Protein AF-A0AAW6BZ74-F1 (afdb_monomer_lite)

Foldseek 3Di:
DFPDQDPVNVVVLVVVQVVVPDPDDDSVVVVVVVCVVPTDPPPQQWDKDFVVNHDDDQDADPVRHTAWWFFDAPPDPHTATWTDDPHFTGNPHDTGHTGITGHDHDPDPDDP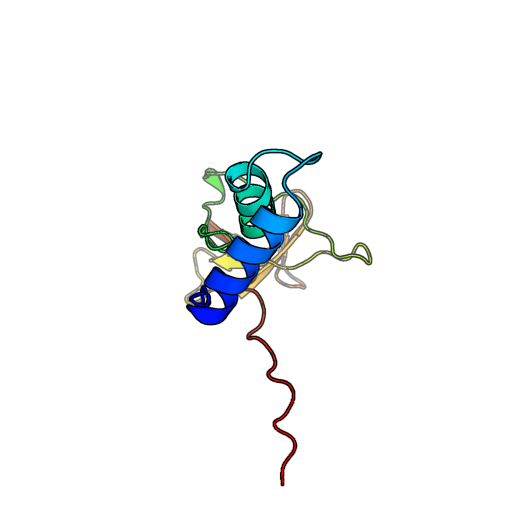PPPDD

InterPro domains:
  IPR007539 Domain of unknown function DUF551 [PF04448] (78-109)

pLDDT: mean 76.71, std 16.31, range [35.94, 96.75]

Radius of gyration: 20.96 Å; chains: 1; bounding box: 42×45×52 Å

Structure (mmCIF, N/CA/C/O backbone):
data_AF-A0AAW6BZ74-F1
#
_entry.id   AF-A0AAW6BZ74-F1
#
loop_
_atom_site.group_PDB
_atom_site.id
_atom_site.type_symbol
_atom_site.label_atom_id
_atom_site.label_alt_id
_atom_site.label_comp_id
_atom_site.label_asym_id
_atom_site.label_entity_id
_atom_site.label_seq_id
_atom_site.pdbx_PDB_ins_code
_atom_site.Cartn_x
_atom_site.Cartn_y
_atom_site.Cartn_z
_atom_site.occupancy
_atom_site.B_iso_or_equiv
_atom_site.auth_seq_id
_atom_site.auth_comp_id
_atom_site.auth_asym_id
_atom_site.auth_atom_id
_atom_site.pdbx_PDB_model_num
ATOM 1 N N . MET A 1 1 ? -10.754 -7.209 9.703 1.00 35.94 1 MET A N 1
ATOM 2 C CA . MET A 1 1 ? -12.079 -7.596 10.233 1.00 35.94 1 MET A CA 1
ATOM 3 C C . MET A 1 1 ? -12.549 -6.454 11.105 1.00 35.94 1 MET A C 1
ATOM 5 O O . MET A 1 1 ? -11.916 -6.223 12.126 1.00 35.94 1 MET A O 1
ATOM 9 N N . GLY A 1 2 ? -13.589 -5.727 10.687 1.00 44.53 2 GLY A N 1
ATOM 10 C CA . GLY A 1 2 ? -14.329 -4.869 11.608 1.00 44.53 2 GLY A CA 1
ATOM 11 C C . GLY A 1 2 ? -14.905 -5.774 12.687 1.00 44.53 2 GLY A C 1
ATOM 12 O O . GLY A 1 2 ? -15.791 -6.580 12.405 1.00 44.53 2 GLY A O 1
ATOM 13 N N . GLY A 1 3 ? -14.292 -5.758 13.869 1.00 49.25 3 GLY A N 1
ATOM 14 C CA . GLY A 1 3 ? -14.787 -6.516 15.006 1.00 49.25 3 GLY A CA 1
ATOM 15 C C . GLY A 1 3 ? -16.137 -5.931 15.379 1.00 49.25 3 GLY A C 1
ATOM 16 O O . GLY A 1 3 ? -16.214 -4.757 15.727 1.00 49.25 3 GLY A O 1
ATOM 17 N N . ALA A 1 4 ? -17.202 -6.719 15.248 1.00 55.94 4 ALA A N 1
ATOM 18 C CA . ALA A 1 4 ? -18.491 -6.321 15.781 1.00 55.94 4 ALA A CA 1
ATOM 19 C C . ALA A 1 4 ? -18.310 -6.086 17.285 1.00 55.94 4 ALA A C 1
ATOM 21 O O . ALA A 1 4 ? -17.920 -7.008 18.003 1.00 55.94 4 ALA A O 1
ATOM 22 N N . ILE A 1 5 ? -18.541 -4.852 17.738 1.00 67.44 5 ILE A N 1
ATOM 23 C CA . ILE A 1 5 ? -18.548 -4.523 19.164 1.00 67.44 5 ILE A CA 1
ATOM 24 C C . ILE A 1 5 ? -19.622 -5.402 19.797 1.00 67.44 5 ILE A C 1
ATOM 26 O O . ILE A 1 5 ? -20.779 -5.391 19.365 1.00 67.44 5 ILE A O 1
ATOM 30 N N . ASP A 1 6 ? -19.238 -6.216 20.777 1.00 80.19 6 ASP A N 1
ATOM 31 C CA . ASP A 1 6 ? -20.211 -7.062 21.442 1.00 80.19 6 ASP A CA 1
ATOM 32 C C . ASP A 1 6 ? -21.213 -6.191 22.216 1.00 80.19 6 ASP A C 1
ATOM 34 O O . ASP A 1 6 ? -20.920 -5.083 22.678 1.00 80.19 6 ASP A O 1
ATOM 38 N N . LYS A 1 7 ? -22.437 -6.699 22.347 1.00 72.88 7 LYS A N 1
ATOM 39 C CA . LYS A 1 7 ? -23.555 -5.966 22.949 1.00 72.88 7 LYS A CA 1
ATOM 40 C C . LYS A 1 7 ? -23.250 -5.490 24.375 1.00 72.88 7 LYS A C 1
ATOM 42 O O . LYS A 1 7 ? -23.764 -4.450 24.781 1.00 72.88 7 LYS A O 1
ATOM 47 N N . GLN A 1 8 ? -22.452 -6.238 25.132 1.00 72.12 8 GLN A N 1
ATOM 48 C CA . GLN A 1 8 ? -22.125 -5.923 26.516 1.00 72.12 8 GLN A CA 1
ATOM 49 C C . GLN A 1 8 ? -21.131 -4.762 26.594 1.00 72.12 8 GLN A C 1
ATOM 51 O O . GLN A 1 8 ? -21.346 -3.841 27.381 1.00 72.12 8 GLN A O 1
ATOM 56 N N . THR A 1 9 ? -20.127 -4.748 25.717 1.00 78.12 9 THR A N 1
ATOM 57 C CA . THR A 1 9 ? -19.210 -3.610 25.558 1.00 78.12 9 THR A CA 1
ATOM 58 C C . THR A 1 9 ? -19.958 -2.357 25.109 1.00 78.12 9 THR A C 1
ATOM 60 O O . THR A 1 9 ? -19.786 -1.292 25.697 1.00 78.12 9 THR A O 1
ATOM 63 N N . MET A 1 10 ? -20.880 -2.481 24.149 1.00 76.50 10 MET A N 1
ATOM 64 C CA . MET A 1 10 ? -21.688 -1.346 23.688 1.00 76.50 10 MET A CA 1
ATOM 65 C C . MET A 1 10 ? -22.559 -0.751 24.809 1.00 76.50 10 MET A C 1
ATOM 67 O O . MET A 1 10 ? -22.677 0.467 24.920 1.00 76.50 10 MET A O 1
ATOM 71 N N . LEU A 1 11 ? -23.133 -1.591 25.677 1.00 78.50 11 LEU A N 1
ATOM 72 C CA . LEU A 1 11 ? -23.895 -1.133 26.844 1.00 78.50 11 LEU A CA 1
ATOM 73 C C . LEU A 1 11 ? -23.009 -0.459 27.902 1.00 78.50 11 LEU A C 1
ATOM 75 O O . LEU A 1 11 ? -23.442 0.527 28.493 1.00 78.50 11 LEU A O 1
ATOM 79 N N . GLY A 1 12 ? -21.787 -0.953 28.119 1.00 79.00 12 GLY A N 1
ATOM 80 C CA . GLY A 1 12 ? -20.813 -0.329 29.020 1.00 79.00 12 GLY A CA 1
ATOM 81 C C . GLY A 1 12 ? -20.455 1.093 28.588 1.00 79.00 12 GLY A C 1
ATOM 82 O O . GLY A 1 12 ? -20.609 2.023 29.372 1.00 79.00 12 GLY A O 1
ATOM 83 N N . LEU A 1 13 ? -20.111 1.276 27.308 1.00 75.50 13 LEU A N 1
ATOM 84 C CA . LEU A 1 13 ? -19.769 2.585 26.734 1.00 75.50 13 LEU A CA 1
ATOM 85 C C . LEU A 1 13 ? -20.927 3.595 26.855 1.00 75.50 13 LEU A C 1
ATOM 87 O O . LEU A 1 13 ? -20.706 4.757 27.186 1.00 75.50 13 LEU A O 1
ATOM 91 N N . ILE A 1 14 ? -22.176 3.153 26.648 1.00 75.00 14 ILE A N 1
ATOM 92 C CA . ILE A 1 14 ? -23.372 3.998 26.830 1.00 75.00 14 ILE A CA 1
ATOM 93 C C . ILE A 1 14 ? -23.522 4.439 28.292 1.00 75.00 14 ILE A C 1
ATOM 95 O O . ILE A 1 14 ? -23.860 5.593 28.558 1.00 75.00 14 ILE A O 1
ATOM 99 N N . ILE A 1 15 ? -23.305 3.528 29.244 1.00 76.56 15 ILE A N 1
ATOM 100 C CA . ILE A 1 15 ? -23.441 3.814 30.678 1.00 76.56 15 ILE A CA 1
ATOM 101 C C . ILE A 1 15 ? -22.338 4.763 31.149 1.00 76.56 15 ILE A C 1
ATOM 103 O O . ILE A 1 15 ? -22.636 5.711 31.874 1.00 76.56 15 ILE A O 1
ATOM 107 N N . ASP A 1 16 ? -21.094 4.534 30.731 1.00 70.31 16 ASP A N 1
ATOM 108 C CA . ASP A 1 16 ? -19.953 5.365 31.116 1.00 70.31 16 ASP A CA 1
ATOM 109 C C . ASP A 1 16 ? -20.091 6.780 30.561 1.00 70.31 16 ASP A C 1
ATOM 111 O O . ASP A 1 16 ? -19.983 7.745 31.316 1.00 70.31 16 ASP A O 1
ATOM 115 N N . ALA A 1 17 ? -20.475 6.916 29.292 1.00 66.81 17 ALA A N 1
ATOM 116 C CA . ALA A 1 17 ? -20.684 8.227 28.700 1.00 66.81 17 ALA A CA 1
ATOM 117 C C . ALA A 1 17 ? -21.879 8.981 29.306 1.00 66.81 17 ALA A C 1
ATOM 119 O O . ALA A 1 17 ? -21.852 10.203 29.427 1.00 66.81 17 ALA A O 1
ATOM 120 N N . LYS A 1 18 ? -22.920 8.261 29.748 1.00 65.88 18 LYS A N 1
ATOM 121 C CA . LYS A 1 18 ? -24.025 8.849 30.522 1.00 65.88 18 LYS A CA 1
ATOM 122 C C . LYS A 1 18 ? -23.623 9.240 31.945 1.00 65.88 18 LYS A C 1
ATOM 124 O O . LYS A 1 18 ? -24.277 10.096 32.532 1.00 65.88 18 LYS A O 1
ATOM 129 N N . ARG A 1 19 ? -22.581 8.626 32.515 1.00 67.81 19 ARG A N 1
ATOM 130 C CA . ARG A 1 19 ? -22.043 8.965 33.844 1.00 67.81 19 ARG A CA 1
ATOM 131 C C . ARG A 1 19 ? -21.115 10.176 33.820 1.00 67.81 19 ARG A C 1
ATOM 133 O O . ARG A 1 19 ? -21.054 10.881 34.821 1.00 67.81 19 ARG A O 1
ATOM 140 N N . THR A 1 20 ? -20.432 10.428 32.708 1.00 61.94 20 THR A N 1
ATOM 141 C CA . THR A 1 20 ? -19.575 11.611 32.496 1.00 61.94 20 THR A CA 1
ATOM 142 C C . THR A 1 20 ? -20.343 12.854 32.021 1.00 61.94 20 THR A C 1
ATOM 144 O O . THR A 1 20 ? -19.746 13.901 31.780 1.00 61.94 20 THR A O 1
ATOM 147 N N . ASP A 1 21 ? -21.670 12.760 31.910 1.00 59.84 21 ASP A N 1
ATOM 148 C CA . ASP A 1 21 ? -22.558 13.755 31.294 1.00 59.84 21 ASP A CA 1
ATOM 149 C C . ASP A 1 21 ? -22.862 14.943 32.244 1.00 59.84 21 ASP A C 1
ATOM 151 O O . ASP A 1 21 ? -23.992 15.141 32.700 1.00 59.84 21 ASP A O 1
ATOM 155 N N . SER A 1 22 ? -21.839 15.752 32.558 1.00 55.91 22 SER A N 1
ATOM 156 C CA . SER A 1 22 ? -22.061 17.140 33.004 1.00 55.91 22 SER A CA 1
ATOM 157 C C . SER A 1 22 ? -21.080 18.189 32.471 1.00 55.91 22 SER A C 1
ATOM 159 O O . SER A 1 22 ? -21.419 19.366 32.542 1.00 55.91 22 SER A O 1
ATOM 161 N N . GLU A 1 23 ? -19.914 17.833 31.910 1.00 56.16 23 GLU A N 1
ATOM 162 C CA . GLU A 1 23 ? -18.946 18.854 31.446 1.00 56.16 23 GLU A CA 1
ATOM 163 C C . GLU A 1 23 ? -18.283 18.590 30.080 1.00 56.16 23 GLU A C 1
ATOM 165 O O . GLU A 1 23 ? -17.530 19.438 29.606 1.00 56.16 23 GLU A O 1
ATOM 170 N N . THR A 1 24 ? -18.551 17.468 29.401 1.00 54.75 24 THR A N 1
ATOM 171 C CA . THR A 1 24 ? -17.792 17.082 28.191 1.00 54.75 24 THR A CA 1
ATOM 172 C C . THR A 1 24 ? -18.700 16.586 27.066 1.00 54.75 24 THR A C 1
ATOM 174 O O . THR A 1 24 ? -18.737 15.400 26.768 1.00 54.75 24 THR A O 1
ATOM 177 N N . GLY A 1 25 ? -19.436 17.508 26.438 1.00 64.50 25 GLY A N 1
ATOM 178 C CA . GLY A 1 25 ? -20.162 17.250 25.186 1.00 64.50 25 GLY A CA 1
ATOM 179 C C . GLY A 1 25 ? -21.267 16.189 25.267 1.00 64.50 25 GLY A C 1
ATOM 180 O O . GLY A 1 25 ? -21.498 15.547 26.287 1.00 64.50 25 GLY A O 1
ATOM 181 N N . SER A 1 26 ? -22.015 16.026 24.178 1.00 72.44 26 SER A N 1
ATOM 182 C CA . SER A 1 26 ? -23.063 15.003 24.111 1.00 72.44 26 SER A CA 1
ATOM 183 C C . SER A 1 26 ? -22.455 13.608 23.915 1.00 72.44 26 SER A C 1
ATOM 185 O O . SER A 1 26 ? -21.453 13.459 23.223 1.00 72.44 26 SER A O 1
ATOM 187 N N . PHE A 1 27 ? -23.103 12.552 24.427 1.00 70.88 27 PHE A N 1
ATOM 188 C CA . PHE A 1 27 ? -22.723 11.147 24.164 1.00 70.88 27 PHE A CA 1
ATOM 189 C C . PHE A 1 27 ? -22.396 10.857 22.687 1.00 70.88 27 PHE A C 1
ATOM 191 O O . PHE A 1 27 ? -21.523 10.046 22.394 1.00 70.88 27 PHE A O 1
ATOM 198 N N . ALA A 1 28 ? -23.098 11.512 21.759 1.00 70.25 28 ALA A N 1
ATOM 199 C CA . ALA A 1 28 ? -22.876 11.345 20.330 1.00 70.25 28 ALA A CA 1
ATOM 200 C C . ALA A 1 28 ? -21.504 11.869 19.875 1.00 70.25 28 ALA A C 1
ATOM 202 O O . ALA A 1 28 ? -20.898 11.252 19.007 1.00 70.25 28 ALA A O 1
ATOM 203 N N . GLU A 1 29 ? -21.010 12.961 20.464 1.00 73.25 29 GLU A N 1
ATOM 204 C CA . GLU A 1 29 ? -19.682 13.518 20.170 1.00 73.25 29 GLU A CA 1
ATOM 205 C C . GLU A 1 29 ? -18.589 12.602 20.716 1.00 73.25 29 GLU A C 1
ATOM 207 O O . GLU A 1 29 ? -17.723 12.176 19.958 1.00 73.25 29 GLU A O 1
ATOM 212 N N . TRP A 1 30 ? -18.702 12.191 21.982 1.00 79.25 30 TRP A N 1
ATOM 213 C CA . TRP A 1 30 ? -17.759 11.243 22.579 1.00 79.25 30 TRP A CA 1
ATOM 214 C C . TRP A 1 30 ? -17.717 9.913 21.815 1.00 79.25 30 TRP A C 1
ATOM 216 O O . TRP A 1 30 ? -16.645 9.387 21.527 1.00 79.25 30 TRP A O 1
ATOM 226 N N . LEU A 1 31 ? -18.880 9.368 21.442 1.00 76.75 31 LEU A N 1
ATOM 227 C CA . LEU A 1 31 ? -18.942 8.121 20.683 1.00 76.75 31 LEU A CA 1
ATOM 228 C C . LEU A 1 31 ? -18.375 8.298 19.269 1.00 76.75 31 LEU A C 1
ATOM 230 O O . LEU A 1 31 ? -17.744 7.378 18.758 1.00 76.75 31 LEU A O 1
ATOM 234 N N . ALA A 1 32 ? -18.587 9.451 18.631 1.00 74.31 32 ALA A N 1
ATOM 235 C CA . ALA A 1 32 ? -18.008 9.739 17.324 1.00 74.31 32 ALA A CA 1
ATOM 236 C C . ALA A 1 32 ? -16.475 9.801 17.390 1.00 74.31 32 ALA A C 1
ATOM 238 O O . ALA A 1 32 ? -15.823 9.186 16.549 1.00 74.31 32 ALA A O 1
ATOM 239 N N . GLU A 1 33 ? -15.909 10.468 18.399 1.00 75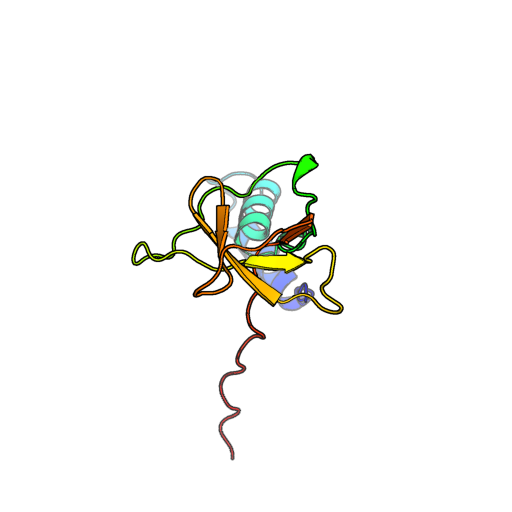.00 33 GLU A N 1
ATOM 240 C CA . GLU A 1 33 ? -14.461 10.503 18.644 1.00 75.00 33 GLU A CA 1
ATOM 241 C C . GLU A 1 33 ? -13.911 9.104 18.936 1.00 75.00 33 GLU A C 1
ATOM 243 O O . GLU A 1 33 ? -12.987 8.650 18.265 1.00 75.00 33 GLU A O 1
ATOM 248 N N . TYR A 1 34 ? -14.548 8.369 19.852 1.00 75.81 34 TYR A N 1
ATOM 249 C CA . TYR A 1 34 ? -14.157 7.007 20.210 1.00 75.81 34 TYR A CA 1
ATOM 250 C C . TYR A 1 34 ? -14.173 6.066 18.999 1.00 75.81 34 TYR A C 1
ATOM 252 O O . TYR A 1 34 ? -13.245 5.289 18.785 1.00 75.81 34 TYR A O 1
ATOM 260 N N . LEU A 1 35 ? -15.220 6.120 18.172 1.00 75.69 35 LEU A N 1
ATOM 261 C CA . LEU A 1 35 ? -15.302 5.295 16.969 1.00 75.69 35 LEU A CA 1
ATOM 262 C C . LEU A 1 35 ? -14.299 5.741 15.900 1.00 75.69 35 LEU A C 1
ATOM 264 O O . LEU A 1 35 ? -13.777 4.880 15.200 1.00 75.69 35 LEU A O 1
ATOM 268 N N . ALA A 1 36 ? -14.008 7.036 15.773 1.00 71.94 36 ALA A N 1
ATOM 269 C CA . ALA A 1 36 ? -12.976 7.523 14.860 1.00 71.94 36 ALA A CA 1
ATOM 270 C C . ALA A 1 36 ? -11.568 7.067 15.280 1.00 71.94 36 ALA A C 1
ATOM 272 O O . ALA A 1 36 ? -10.756 6.740 14.418 1.00 71.94 36 ALA A O 1
ATOM 273 N N . GLU A 1 37 ? -11.293 7.008 16.585 1.00 69.94 37 GLU A N 1
ATOM 274 C CA . GLU A 1 37 ? -10.006 6.572 17.132 1.00 69.94 37 GLU A CA 1
ATOM 275 C C . GLU A 1 37 ? -9.850 5.040 17.140 1.00 69.94 37 GLU A C 1
ATOM 277 O O . GLU A 1 37 ? -8.755 4.522 16.913 1.00 69.94 37 GLU A O 1
ATOM 282 N N . HIS A 1 38 ? -10.935 4.293 17.374 1.00 68.12 38 HIS A N 1
ATOM 283 C CA . HIS A 1 38 ? -10.865 2.850 17.631 1.00 68.12 38 HIS A CA 1
ATOM 284 C C . HIS A 1 38 ? -11.478 1.947 16.557 1.00 68.12 38 HIS A C 1
ATOM 286 O O . HIS A 1 38 ? -11.234 0.736 16.588 1.00 68.12 38 HIS A O 1
ATOM 292 N N . MET A 1 39 ? -12.259 2.466 15.604 1.00 62.66 39 MET A N 1
ATOM 293 C CA . MET A 1 39 ? -12.672 1.647 14.464 1.00 62.66 39 MET A CA 1
ATOM 294 C C . MET A 1 39 ? -11.596 1.654 13.378 1.00 62.66 39 MET A C 1
ATOM 296 O O . MET A 1 39 ? -11.093 2.715 13.012 1.00 62.66 39 MET A O 1
ATOM 300 N N . PRO A 1 40 ? -11.287 0.490 12.777 1.00 53.16 40 PRO A N 1
ATOM 301 C CA . PRO A 1 40 ? -10.571 0.472 11.512 1.00 53.16 40 PRO A CA 1
ATOM 302 C C . PRO A 1 40 ? -11.348 1.331 10.514 1.00 53.16 40 PRO A C 1
ATOM 304 O O . PRO A 1 40 ? -12.565 1.163 10.385 1.00 53.16 40 PRO A O 1
ATOM 307 N N . THR A 1 41 ? -10.661 2.231 9.811 1.00 52.88 41 THR A N 1
ATOM 308 C CA . THR A 1 41 ? -11.270 3.013 8.733 1.00 52.88 41 THR A CA 1
ATOM 309 C C . THR A 1 41 ? -12.030 2.071 7.797 1.00 52.88 41 THR A C 1
ATOM 311 O O . THR A 1 41 ? -11.496 1.059 7.341 1.00 52.88 41 THR A O 1
ATOM 314 N N . LEU A 1 42 ? -13.309 2.374 7.541 1.00 47.94 42 LEU A N 1
ATOM 315 C CA . LEU A 1 42 ? -14.152 1.593 6.624 1.00 47.94 42 LEU A CA 1
ATOM 316 C C . LEU A 1 42 ? -13.603 1.603 5.190 1.00 47.94 42 LEU A C 1
ATOM 318 O O . LEU A 1 42 ? -13.926 0.715 4.404 1.00 47.94 42 LEU A O 1
ATOM 322 N N . THR A 1 43 ? -12.747 2.571 4.866 1.00 45.97 43 THR A N 1
ATOM 323 C CA . THR A 1 43 ? -11.876 2.528 3.697 1.00 45.97 43 THR A CA 1
ATOM 324 C C . THR A 1 43 ? -10.712 1.589 4.007 1.00 45.97 43 THR A C 1
ATOM 326 O O . THR A 1 43 ? -9.949 1.870 4.942 1.00 45.97 43 THR A O 1
ATOM 329 N N . PRO A 1 44 ? -10.534 0.482 3.260 1.00 55.16 44 PRO A N 1
ATOM 330 C CA . PRO A 1 44 ? -9.297 -0.270 3.353 1.00 55.16 44 PRO A CA 1
ATOM 331 C C . PRO A 1 44 ? -8.155 0.716 3.073 1.00 55.16 44 PRO A C 1
ATOM 333 O O . PRO A 1 44 ? -8.213 1.396 2.049 1.00 55.16 44 PRO A O 1
ATOM 336 N N . PRO A 1 45 ? -7.106 0.801 3.905 1.00 60.75 45 PRO A N 1
ATOM 337 C CA . PRO A 1 45 ? -5.946 1.664 3.640 1.00 60.75 45 PRO A CA 1
ATOM 338 C C . PRO A 1 45 ? -5.112 1.193 2.426 1.00 60.75 45 PRO A C 1
ATOM 340 O O . PRO A 1 45 ? -3.942 1.515 2.274 1.00 60.75 45 PRO A O 1
ATOM 343 N N . ASN A 1 46 ? -5.711 0.375 1.568 1.00 73.81 46 ASN A N 1
ATOM 344 C CA . ASN A 1 46 ? -5.102 -0.591 0.679 1.00 73.81 46 ASN A CA 1
ATOM 345 C C . ASN A 1 46 ? -5.874 -0.655 -0.647 1.00 73.81 46 ASN A C 1
ATOM 347 O O . ASN A 1 46 ? -6.092 -1.734 -1.196 1.00 73.81 46 ASN A O 1
ATOM 351 N N . GLU A 1 47 ? -6.339 0.493 -1.128 1.00 85.88 47 GLU A N 1
ATOM 352 C CA . GLU A 1 47 ? -6.941 0.601 -2.452 1.00 85.88 47 GLU A CA 1
ATOM 353 C C . GLU A 1 47 ? -5.847 0.735 -3.517 1.00 85.88 47 GLU A C 1
ATOM 355 O O . GLU A 1 47 ? -4.850 1.432 -3.315 1.00 85.88 47 GLU A O 1
ATOM 360 N N . TRP A 1 48 ? -6.027 0.032 -4.636 1.00 91.56 48 TRP A N 1
ATOM 361 C CA . TRP A 1 48 ? -5.155 0.166 -5.796 1.00 91.56 48 TRP A CA 1
ATOM 362 C C . TRP A 1 48 ? -5.364 1.530 -6.438 1.00 91.56 48 TRP A C 1
ATOM 364 O O . TRP A 1 48 ? -6.487 1.869 -6.793 1.00 91.56 48 TRP A O 1
ATOM 374 N N . ARG A 1 49 ? -4.275 2.272 -6.628 1.00 93.06 49 ARG A N 1
ATOM 375 C CA . ARG A 1 49 ? -4.261 3.548 -7.338 1.00 93.06 49 ARG A CA 1
ATOM 376 C C . ARG A 1 49 ? -3.431 3.432 -8.609 1.00 93.06 49 ARG A C 1
ATOM 378 O O . ARG A 1 49 ? -2.326 2.885 -8.567 1.00 93.06 49 ARG A O 1
ATOM 385 N N . GLY A 1 50 ? -3.951 3.952 -9.716 1.00 94.62 50 GLY A N 1
ATOM 386 C CA . GLY A 1 50 ? -3.184 4.109 -10.952 1.00 94.62 50 GLY A CA 1
ATOM 387 C C . GLY A 1 50 ? -2.119 5.198 -10.806 1.00 94.62 50 GLY A C 1
ATOM 388 O O . GLY A 1 50 ? -2.331 6.201 -10.122 1.00 94.62 50 GLY A O 1
ATOM 389 N N . VAL A 1 51 ? -0.953 5.039 -11.433 1.00 94.00 51 VAL A N 1
ATOM 390 C CA . VAL A 1 51 ? 0.094 6.083 -11.397 1.00 94.00 51 VAL A CA 1
ATOM 391 C C . VAL A 1 51 ? -0.366 7.402 -12.027 1.00 94.00 51 VAL A C 1
ATOM 393 O O . VAL A 1 51 ? 0.090 8.472 -11.629 1.00 94.00 51 VAL A O 1
ATOM 396 N N . GLU A 1 52 ? -1.303 7.332 -12.969 1.00 93.12 52 GLU A N 1
ATOM 397 C CA . GLU A 1 52 ? -1.968 8.456 -13.626 1.00 93.12 52 GLU A CA 1
ATOM 398 C C . GLU A 1 52 ? -2.931 9.222 -12.710 1.00 93.12 52 GLU A C 1
ATOM 400 O O . GLU A 1 52 ? -3.139 10.418 -12.906 1.00 93.12 52 GLU A O 1
ATOM 405 N N . GLU A 1 53 ? -3.488 8.559 -11.694 1.00 91.56 53 GLU A N 1
ATOM 406 C CA . GLU A 1 53 ? -4.338 9.186 -10.675 1.00 91.56 53 GLU A CA 1
ATOM 407 C C . GLU A 1 53 ? -3.496 9.919 -9.619 1.00 91.56 53 GLU A C 1
ATOM 409 O O . GLU A 1 53 ? -3.993 10.794 -8.907 1.00 91.56 53 GLU A O 1
ATOM 414 N N . GLY A 1 54 ? -2.211 9.570 -9.518 1.00 89.94 54 GLY A N 1
ATOM 415 C CA . GLY A 1 54 ? -1.229 10.243 -8.682 1.00 89.94 54 GLY A CA 1
ATOM 416 C C . GLY A 1 54 ? -0.150 9.306 -8.148 1.00 89.94 54 GLY A C 1
ATOM 417 O O . GLY A 1 54 ? -0.323 8.090 -8.051 1.00 89.94 54 GLY A O 1
ATOM 418 N N . LEU A 1 55 ? 0.972 9.900 -7.746 1.00 90.38 55 LEU A N 1
ATOM 419 C CA . LEU A 1 55 ? 2.075 9.202 -7.087 1.00 90.38 55 LEU A CA 1
ATOM 420 C C . LEU A 1 55 ? 1.877 9.203 -5.563 1.00 90.38 55 LEU A C 1
ATOM 422 O O . LEU A 1 55 ? 1.192 10.088 -5.039 1.00 90.38 55 LEU A O 1
ATOM 426 N N . PRO A 1 56 ? 2.431 8.214 -4.842 1.00 86.75 56 PRO A N 1
ATOM 427 C CA . PRO A 1 56 ? 2.373 8.225 -3.391 1.00 86.75 56 PRO A CA 1
ATOM 428 C C . PRO A 1 56 ? 3.202 9.386 -2.839 1.00 86.75 56 PRO A C 1
ATOM 430 O O . PRO A 1 56 ? 4.230 9.768 -3.401 1.00 86.75 56 PRO A O 1
ATOM 433 N N . GLU A 1 57 ? 2.785 9.910 -1.693 1.00 79.19 57 GLU A N 1
ATOM 434 C CA . GLU A 1 57 ? 3.690 10.693 -0.857 1.00 79.19 57 GLU A CA 1
ATOM 435 C C . GLU A 1 57 ? 4.787 9.760 -0.322 1.00 79.19 57 GLU A C 1
ATOM 437 O O . GLU A 1 57 ? 4.562 8.559 -0.151 1.00 79.19 57 GLU A O 1
ATOM 442 N N . ILE A 1 58 ? 6.000 10.274 -0.109 1.00 67.00 58 ILE A N 1
ATOM 443 C CA . ILE A 1 58 ? 7.100 9.447 0.403 1.00 67.00 58 ILE A CA 1
ATOM 444 C C . ILE A 1 58 ? 6.712 8.954 1.801 1.00 67.00 58 ILE A C 1
ATOM 446 O O . ILE A 1 58 ? 6.598 9.745 2.735 1.00 67.00 58 ILE A O 1
ATOM 450 N N . TYR A 1 59 ? 6.519 7.643 1.929 1.00 70.81 59 TYR A N 1
ATOM 451 C CA . TYR A 1 59 ? 6.195 6.986 3.190 1.00 70.81 59 TYR A CA 1
ATOM 452 C C . TYR A 1 59 ? 7.482 6.507 3.857 1.00 70.81 59 TYR A C 1
ATOM 454 O O . TYR A 1 59 ? 8.124 5.564 3.386 1.00 70.81 59 TYR A O 1
ATOM 462 N N . LEU A 1 60 ? 7.852 7.171 4.951 1.00 79.25 60 LEU A N 1
ATOM 463 C CA . LEU A 1 60 ? 8.953 6.764 5.817 1.00 79.25 60 LEU A CA 1
ATOM 464 C C . LEU A 1 60 ? 8.408 6.097 7.085 1.00 79.25 60 LEU A C 1
ATOM 466 O O . LEU A 1 60 ? 7.313 6.434 7.538 1.00 79.25 60 LEU A O 1
ATOM 470 N N . ASP A 1 61 ? 9.159 5.156 7.651 1.00 80.19 61 ASP A N 1
ATOM 471 C CA . ASP A 1 61 ? 8.895 4.635 8.993 1.00 80.19 61 ASP A CA 1
ATOM 472 C C . ASP A 1 61 ? 9.401 5.595 10.087 1.00 80.19 61 ASP A C 1
ATOM 474 O O . ASP A 1 61 ? 9.951 6.663 9.805 1.00 80.19 61 ASP A O 1
ATOM 478 N N . GLU A 1 62 ? 9.202 5.221 11.353 1.00 79.69 62 GLU A N 1
ATOM 479 C CA . GLU A 1 62 ? 9.629 6.008 12.522 1.00 79.69 62 GLU A CA 1
ATOM 480 C C . GLU A 1 62 ? 11.148 6.259 12.563 1.00 79.69 62 GLU A C 1
ATOM 482 O O . GLU A 1 62 ? 11.607 7.210 13.195 1.00 79.69 62 GLU A O 1
ATOM 487 N N . GLU A 1 63 ? 11.929 5.431 11.870 1.00 85.25 63 GLU A N 1
ATOM 488 C CA . GLU A 1 63 ? 13.385 5.522 11.771 1.00 85.25 63 GLU A CA 1
ATOM 489 C C . GLU A 1 63 ? 13.836 6.317 10.530 1.00 85.25 63 GLU A C 1
ATOM 491 O O . GLU A 1 63 ? 15.031 6.550 10.337 1.00 85.25 63 GLU A O 1
ATOM 496 N N . GLY A 1 64 ? 12.896 6.770 9.694 1.00 83.06 64 GLY A N 1
ATOM 497 C CA . GLY A 1 64 ? 13.169 7.506 8.463 1.00 83.06 64 GLY A CA 1
ATOM 498 C C . GLY A 1 64 ? 13.514 6.619 7.261 1.00 83.06 64 GLY A C 1
ATOM 499 O O . GLY A 1 64 ? 13.986 7.137 6.246 1.00 83.06 64 GLY A O 1
ATOM 500 N N . ASN A 1 65 ? 13.297 5.303 7.335 1.00 84.38 65 ASN A N 1
ATOM 501 C CA . ASN A 1 65 ? 13.520 4.397 6.211 1.00 84.38 65 ASN A CA 1
ATOM 502 C C . ASN A 1 65 ? 12.321 4.392 5.264 1.00 84.38 65 ASN A C 1
ATOM 504 O O . ASN A 1 65 ? 11.171 4.463 5.689 1.00 84.38 65 ASN A O 1
ATOM 508 N N . ASN A 1 66 ? 12.581 4.229 3.966 1.00 84.81 66 ASN A N 1
ATOM 509 C CA . ASN A 1 66 ? 11.516 4.111 2.973 1.00 84.81 66 ASN A CA 1
ATOM 510 C C . ASN A 1 66 ? 10.714 2.821 3.180 1.00 84.81 66 ASN A C 1
ATOM 512 O O . ASN A 1 66 ? 11.272 1.719 3.173 1.00 84.81 66 ASN A O 1
ATOM 516 N N . ILE A 1 67 ? 9.395 2.960 3.281 1.00 87.25 67 ILE A N 1
ATOM 517 C CA . ILE A 1 67 ? 8.472 1.833 3.343 1.00 87.25 67 ILE A CA 1
ATOM 518 C C . ILE A 1 67 ? 8.119 1.419 1.907 1.00 87.25 67 ILE A C 1
ATOM 520 O O . ILE A 1 67 ? 7.715 2.259 1.099 1.00 87.25 67 ILE A O 1
ATOM 524 N N . PRO A 1 68 ? 8.262 0.133 1.545 1.00 91.62 68 PRO A N 1
ATOM 525 C CA . PRO A 1 68 ? 7.871 -0.335 0.224 1.00 91.62 68 PRO A CA 1
ATOM 526 C C . PRO A 1 68 ? 6.350 -0.374 0.062 1.00 91.62 68 PRO A C 1
ATOM 528 O O . PRO A 1 68 ? 5.605 -0.588 1.016 1.00 91.62 68 PRO A O 1
ATOM 531 N N . PHE A 1 69 ? 5.905 -0.265 -1.184 1.00 93.06 69 PHE A N 1
ATOM 532 C CA . PHE A 1 69 ? 4.517 -0.447 -1.600 1.00 93.06 69 PHE A CA 1
ATOM 533 C C . PHE A 1 69 ? 4.340 -1.808 -2.263 1.00 93.06 69 PHE A C 1
ATOM 535 O O . PHE A 1 69 ? 5.311 -2.432 -2.705 1.00 93.06 69 PHE A O 1
ATOM 542 N N . LEU A 1 70 ? 3.089 -2.255 -2.365 1.00 94.25 70 LEU A N 1
ATOM 543 C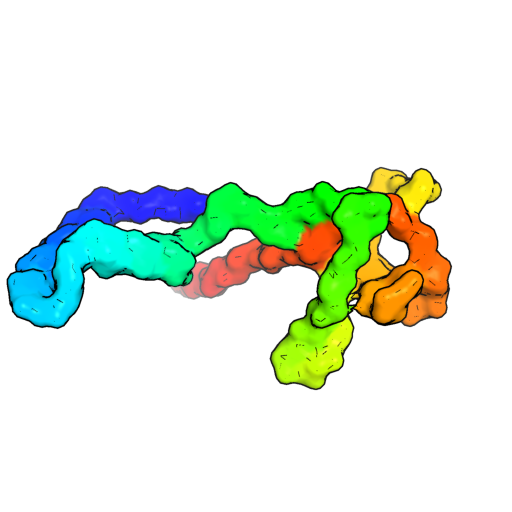 CA . LEU A 1 70 ? 2.733 -3.310 -3.304 1.00 94.25 70 LEU A CA 1
ATOM 544 C C . LEU A 1 70 ? 2.404 -2.667 -4.653 1.00 94.25 70 LEU A C 1
ATOM 546 O O . LEU A 1 70 ? 1.638 -1.706 -4.708 1.00 94.25 70 LEU A O 1
ATOM 550 N N . VAL A 1 71 ? 2.993 -3.183 -5.729 1.00 95.44 71 VAL A N 1
ATOM 551 C CA . VAL A 1 71 ? 2.905 -2.592 -7.067 1.00 95.44 71 VAL A CA 1
ATOM 552 C C . VAL A 1 71 ? 2.616 -3.632 -8.143 1.00 95.44 71 VAL A C 1
ATOM 554 O O . VAL A 1 71 ? 2.973 -4.803 -7.999 1.00 95.44 71 VAL A O 1
ATOM 557 N N . CYS A 1 72 ? 2.016 -3.177 -9.241 1.00 96.25 72 CYS A N 1
ATOM 558 C CA . CYS A 1 72 ? 1.850 -3.925 -10.485 1.00 96.25 72 CYS A CA 1
ATOM 559 C C . CYS A 1 72 ? 2.678 -3.266 -11.590 1.00 96.25 72 CYS A C 1
ATOM 561 O O . CYS A 1 72 ? 2.508 -2.079 -11.868 1.00 96.25 72 CYS A O 1
ATOM 563 N N . GLY A 1 73 ? 3.531 -4.038 -12.256 1.00 95.31 73 GLY A N 1
ATOM 564 C CA . GLY A 1 73 ? 4.214 -3.631 -13.486 1.00 95.31 73 GLY A CA 1
ATOM 565 C C . GLY A 1 73 ? 3.473 -4.129 -14.732 1.00 95.31 73 GLY A C 1
ATOM 566 O O . GLY A 1 73 ? 2.723 -5.106 -14.629 1.00 95.31 73 GLY A O 1
ATOM 567 N N . PRO A 1 74 ? 3.698 -3.512 -15.904 1.00 93.88 74 PRO A N 1
ATOM 568 C CA . PRO A 1 74 ? 2.997 -3.858 -17.146 1.00 93.88 74 PRO A CA 1
ATOM 569 C C . PRO A 1 74 ? 3.194 -5.328 -17.551 1.00 93.88 74 PRO A C 1
ATOM 571 O O . PRO A 1 74 ? 2.249 -5.985 -17.979 1.00 93.88 74 PRO A O 1
ATOM 574 N N . ASP A 1 75 ? 4.393 -5.869 -17.320 1.00 89.69 75 ASP A N 1
ATOM 575 C CA . ASP A 1 75 ? 4.754 -7.251 -17.665 1.00 89.69 75 ASP A CA 1
ATOM 576 C C . ASP A 1 75 ? 4.684 -8.219 -16.471 1.00 89.69 75 ASP A C 1
ATOM 578 O O . ASP A 1 75 ? 5.054 -9.393 -16.568 1.00 89.69 75 ASP A O 1
ATOM 582 N N . SER A 1 76 ? 4.232 -7.745 -15.306 1.00 88.81 76 SER A N 1
ATOM 583 C CA . SER A 1 76 ? 4.187 -8.572 -14.102 1.00 88.81 76 SER A CA 1
ATOM 584 C C . SER A 1 76 ? 2.892 -9.379 -14.034 1.00 88.81 76 SER A C 1
ATOM 586 O O . SER A 1 76 ? 1.792 -8.835 -14.075 1.00 88.81 76 SER A O 1
ATOM 588 N N . LYS A 1 77 ? 3.009 -10.702 -13.875 1.00 93.88 77 LYS A N 1
ATOM 589 C CA . LYS A 1 77 ? 1.841 -11.579 -13.674 1.00 93.88 77 LYS A CA 1
ATOM 590 C C . LYS A 1 77 ? 1.185 -11.378 -12.303 1.00 93.88 77 LYS A C 1
ATOM 592 O O . LYS A 1 77 ? -0.011 -11.615 -12.150 1.00 93.88 77 LYS A O 1
ATOM 597 N N . TYR A 1 78 ? 1.979 -11.007 -11.304 1.00 95.19 78 TYR A N 1
ATOM 598 C CA . TYR A 1 78 ? 1.546 -10.838 -9.923 1.00 95.19 78 TYR A CA 1
ATOM 599 C C . TYR A 1 78 ? 2.151 -9.567 -9.332 1.00 95.19 78 TYR A C 1
ATOM 601 O O . TYR A 1 78 ? 3.262 -9.198 -9.725 1.00 95.19 78 TYR A O 1
ATOM 609 N N . PRO A 1 79 ? 1.474 -8.952 -8.348 1.00 95.44 79 PRO A N 1
ATOM 610 C CA . PRO A 1 79 ? 2.038 -7.835 -7.619 1.00 95.44 79 PRO A CA 1
ATOM 611 C C . PRO A 1 79 ? 3.350 -8.181 -6.916 1.00 95.44 79 PRO A C 1
ATOM 613 O O . PRO A 1 79 ? 3.545 -9.301 -6.436 1.00 95.44 79 PRO A O 1
ATOM 616 N N . PHE A 1 80 ? 4.229 -7.194 -6.802 1.00 95.00 80 PHE A N 1
ATOM 617 C CA . PHE A 1 80 ? 5.515 -7.308 -6.117 1.00 95.00 80 PHE A CA 1
ATOM 618 C C . PHE A 1 80 ? 5.798 -6.051 -5.290 1.00 95.00 80 PHE A C 1
ATOM 620 O O . PHE A 1 80 ? 5.006 -5.113 -5.282 1.00 95.00 80 PHE A O 1
ATOM 627 N N . ARG A 1 81 ? 6.896 -6.045 -4.528 1.00 94.25 81 ARG A N 1
ATOM 628 C CA . ARG A 1 81 ? 7.267 -4.896 -3.690 1.00 94.25 81 ARG A CA 1
ATOM 629 C C . ARG A 1 81 ? 8.211 -3.960 -4.429 1.00 94.25 81 ARG A C 1
ATOM 631 O O . ARG A 1 81 ? 9.175 -4.432 -5.028 1.00 94.25 81 ARG A O 1
ATOM 638 N N . ALA A 1 82 ? 7.976 -2.659 -4.304 1.00 94.69 82 ALA A N 1
ATOM 639 C CA . ALA A 1 82 ? 8.891 -1.632 -4.785 1.00 94.69 82 ALA A CA 1
ATOM 640 C C . ALA A 1 82 ? 8.921 -0.421 -3.842 1.00 94.69 82 ALA A C 1
ATOM 642 O O . ALA A 1 82 ? 7.929 -0.102 -3.188 1.00 94.69 82 ALA A O 1
ATOM 643 N N . LEU A 1 83 ? 10.070 0.244 -3.775 1.00 93.12 83 LEU A N 1
ATOM 644 C CA . LEU A 1 83 ? 10.266 1.514 -3.081 1.00 93.12 83 LEU A CA 1
ATOM 645 C C . LEU A 1 83 ? 9.998 2.659 -4.052 1.00 93.12 83 LEU A C 1
ATOM 647 O O . LEU A 1 83 ? 10.465 2.608 -5.191 1.00 93.12 83 LEU A O 1
ATOM 651 N N . PHE A 1 84 ? 9.298 3.692 -3.593 1.00 91.75 84 PHE A N 1
ATOM 652 C CA . PHE A 1 84 ? 9.142 4.935 -4.338 1.00 91.75 84 PHE A CA 1
ATOM 653 C C . PHE A 1 84 ? 10.110 5.983 -3.797 1.00 91.75 84 PHE A C 1
ATOM 655 O O . PHE A 1 84 ? 10.057 6.329 -2.620 1.00 91.75 84 PHE A O 1
ATOM 662 N N . ILE A 1 85 ? 10.995 6.489 -4.653 1.00 87.12 85 ILE A N 1
ATOM 663 C CA . ILE A 1 85 ? 12.005 7.481 -4.277 1.00 87.12 85 ILE A CA 1
ATOM 664 C C . ILE A 1 85 ? 11.791 8.725 -5.135 1.00 87.12 85 ILE A C 1
ATOM 666 O O . ILE A 1 85 ? 12.378 8.866 -6.208 1.00 87.12 85 ILE A O 1
ATOM 670 N N . GLY A 1 86 ? 10.910 9.611 -4.662 1.00 83.38 86 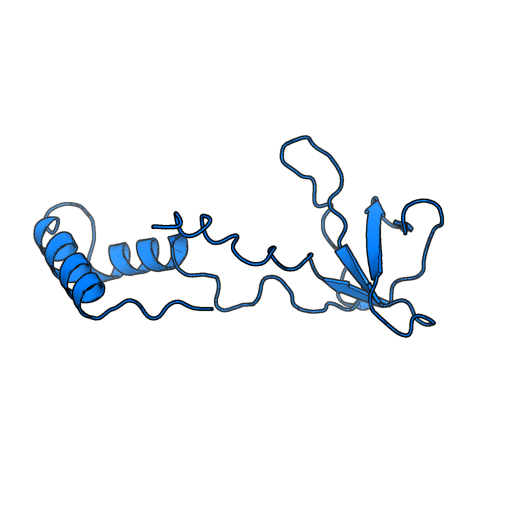GLY A N 1
ATOM 671 C CA . GLY A 1 86 ? 10.620 10.933 -5.229 1.00 83.38 86 GLY A CA 1
ATOM 672 C C . GLY A 1 86 ? 9.882 10.920 -6.568 1.00 83.38 86 GLY A C 1
ATOM 673 O O . GLY A 1 86 ? 8.830 11.534 -6.687 1.00 83.38 86 GLY A O 1
ATOM 674 N N . ASN A 1 87 ? 10.430 10.242 -7.576 1.00 84.69 87 ASN A N 1
ATOM 675 C CA . ASN A 1 87 ? 9.863 10.192 -8.923 1.00 84.69 87 ASN A CA 1
ATOM 676 C C . ASN A 1 87 ? 10.128 8.868 -9.667 1.00 84.69 87 ASN A C 1
ATOM 678 O O . ASN A 1 87 ? 9.815 8.768 -10.853 1.00 84.69 87 ASN A O 1
ATOM 682 N N . SER A 1 88 ? 10.710 7.872 -8.991 1.00 90.44 88 SER A N 1
ATOM 683 C CA . SER A 1 88 ? 11.088 6.583 -9.580 1.00 90.44 88 SER A CA 1
ATOM 684 C C . SER A 1 88 ? 10.810 5.424 -8.624 1.00 90.44 88 SER A C 1
ATOM 686 O O . SER A 1 88 ? 10.897 5.583 -7.404 1.00 90.44 88 SER A O 1
ATOM 688 N N . TRP A 1 89 ? 10.520 4.251 -9.190 1.00 93.94 89 TRP A N 1
ATOM 689 C CA . TRP A 1 89 ? 10.253 3.013 -8.458 1.00 93.94 89 TRP A CA 1
ATOM 690 C C . TRP A 1 89 ? 11.423 2.036 -8.556 1.00 93.94 89 TRP A C 1
ATOM 692 O O . TRP A 1 89 ? 11.990 1.872 -9.633 1.00 93.94 89 TRP A O 1
ATOM 702 N N . PHE A 1 90 ? 11.747 1.352 -7.455 1.00 93.62 90 PHE A N 1
ATOM 703 C CA . PHE A 1 90 ? 12.853 0.390 -7.388 1.00 93.62 90 PHE A CA 1
ATOM 704 C C . PHE A 1 90 ? 12.438 -0.912 -6.703 1.00 93.62 90 PHE A C 1
ATOM 706 O O . PHE A 1 90 ? 11.896 -0.891 -5.600 1.00 93.62 90 PHE A O 1
ATOM 713 N N . ASN A 1 91 ? 12.762 -2.061 -7.298 1.00 90.38 91 ASN A N 1
ATOM 714 C CA . ASN A 1 91 ? 12.509 -3.386 -6.703 1.00 90.38 91 ASN A CA 1
ATOM 715 C C . ASN A 1 91 ? 13.617 -3.849 -5.725 1.00 90.38 91 ASN A C 1
ATOM 717 O O . ASN A 1 91 ? 13.689 -5.024 -5.366 1.00 90.38 91 ASN A O 1
ATOM 721 N N . GLY A 1 92 ? 14.487 -2.922 -5.312 1.00 84.94 92 GLY A N 1
ATOM 722 C CA . GLY A 1 92 ? 15.659 -3.149 -4.466 1.00 84.94 92 GLY A CA 1
ATOM 723 C C . GLY A 1 92 ? 16.977 -2.858 -5.182 1.00 84.94 92 GLY A C 1
ATOM 724 O O . GLY A 1 92 ? 17.876 -2.296 -4.565 1.00 84.94 92 GLY A O 1
ATOM 725 N N . TRP A 1 93 ? 17.068 -3.172 -6.477 1.00 81.31 93 TRP A N 1
ATOM 726 C CA . TRP A 1 93 ? 18.296 -2.985 -7.265 1.00 81.31 93 TRP A CA 1
ATOM 727 C C . TRP A 1 93 ? 18.038 -2.237 -8.569 1.00 81.31 93 TRP A C 1
ATOM 729 O O . TRP A 1 93 ? 18.782 -1.315 -8.896 1.00 81.31 93 TRP A O 1
ATOM 739 N N . ASP A 1 94 ? 16.961 -2.591 -9.270 1.00 90.69 94 ASP A N 1
ATOM 740 C CA . ASP A 1 94 ? 16.666 -2.066 -10.596 1.00 90.69 94 ASP A CA 1
ATOM 741 C C . ASP A 1 94 ? 15.494 -1.078 -10.560 1.00 90.69 94 ASP A C 1
ATOM 743 O O . ASP A 1 94 ? 14.529 -1.285 -9.806 1.00 90.69 94 ASP A O 1
ATOM 747 N N . PRO A 1 95 ? 15.543 -0.012 -11.383 1.00 93.31 95 PRO A N 1
ATOM 748 C CA . PRO A 1 95 ? 14.370 0.799 -11.643 1.00 93.31 95 PRO A CA 1
ATOM 749 C C . PRO A 1 95 ? 13.312 -0.047 -12.357 1.00 93.31 95 PRO A C 1
ATOM 751 O O . PRO A 1 95 ? 13.624 -0.827 -13.258 1.00 93.31 95 PRO A O 1
ATOM 754 N N . VAL A 1 96 ? 12.055 0.116 -11.962 1.00 94.62 96 VAL A N 1
ATOM 755 C CA . VAL A 1 96 ? 10.927 -0.643 -12.514 1.00 94.62 96 VAL A CA 1
ATOM 756 C C . VAL A 1 96 ? 9.802 0.282 -12.943 1.00 94.62 96 VAL A C 1
ATOM 758 O O . VAL A 1 96 ? 9.560 1.321 -12.330 1.00 94.62 96 VAL A O 1
ATOM 761 N N . GLU A 1 97 ? 9.089 -0.117 -13.991 1.00 95.62 97 GLU A N 1
ATOM 762 C CA . GLU A 1 97 ? 7.846 0.537 -14.375 1.00 95.62 97 GLU A CA 1
ATOM 763 C C . GLU A 1 97 ? 6.695 0.017 -13.510 1.00 95.62 97 GLU A C 1
ATOM 765 O O . GLU A 1 97 ? 6.557 -1.187 -13.271 1.00 95.62 97 GLU A O 1
ATOM 770 N N . VAL A 1 98 ? 5.867 0.943 -13.035 1.00 95.88 98 VAL A N 1
ATOM 771 C CA . VAL A 1 98 ? 4.710 0.666 -12.188 1.00 95.88 98 VAL A CA 1
ATOM 772 C C . VAL A 1 98 ? 3.487 1.281 -12.846 1.00 95.88 98 VAL A C 1
ATOM 774 O O . VAL A 1 98 ? 3.508 2.440 -13.239 1.00 95.88 98 VAL A O 1
ATOM 777 N N . THR A 1 99 ? 2.425 0.489 -12.955 1.00 96.75 99 THR A N 1
ATOM 778 C CA . THR A 1 99 ? 1.114 0.918 -13.462 1.00 96.75 99 THR A CA 1
ATOM 779 C C . THR A 1 99 ? 0.160 1.235 -12.319 1.00 96.75 99 THR A C 1
ATOM 781 O O . THR A 1 99 ? -0.578 2.208 -12.384 1.00 96.75 99 THR A O 1
ATOM 784 N N . HIS A 1 100 ? 0.199 0.431 -11.254 1.00 95.88 100 HIS A N 1
ATOM 785 C CA . HIS A 1 100 ? -0.669 0.581 -10.092 1.00 95.88 100 HIS A CA 1
ATOM 786 C C . HIS A 1 100 ? 0.119 0.342 -8.814 1.00 95.88 100 HIS A C 1
ATOM 788 O O . HIS A 1 100 ? 1.015 -0.508 -8.777 1.00 95.88 100 HIS A O 1
ATOM 794 N N . TRP A 1 101 ? -0.251 1.051 -7.758 1.00 94.44 101 TRP A N 1
ATOM 795 C CA . TRP A 1 101 ? 0.364 0.938 -6.446 1.00 94.44 101 TRP A CA 1
ATOM 796 C C . TRP A 1 101 ? -0.688 0.970 -5.341 1.00 94.44 101 TRP A C 1
ATOM 798 O O . TRP A 1 101 ? -1.795 1.470 -5.518 1.00 94.44 101 TRP A O 1
ATOM 808 N N . MET A 1 102 ? -0.330 0.430 -4.184 1.00 93.19 102 MET A N 1
ATOM 809 C CA . MET A 1 102 ? -1.087 0.572 -2.944 1.00 93.19 102 MET A CA 1
ATOM 810 C C . MET A 1 102 ? -0.136 0.452 -1.749 1.00 93.19 102 MET A C 1
ATOM 812 O O . MET A 1 102 ? 0.896 -0.228 -1.854 1.00 93.19 102 MET A O 1
ATOM 816 N N . PRO A 1 103 ? -0.459 1.053 -0.591 1.00 89.56 103 PRO A N 1
ATOM 817 C CA . PRO A 1 103 ? 0.253 0.757 0.647 1.00 89.56 103 PRO A CA 1
ATOM 818 C C . PRO A 1 103 ? 0.258 -0.750 0.919 1.00 89.56 103 PRO A C 1
ATOM 820 O O . PRO A 1 103 ? -0.656 -1.475 0.506 1.00 89.56 103 PRO A O 1
ATOM 823 N N . LEU A 1 104 ? 1.281 -1.247 1.617 1.00 86.88 104 LEU A N 1
ATOM 824 C CA . LEU A 1 104 ? 1.287 -2.649 2.029 1.00 86.88 104 LEU A CA 1
ATOM 825 C C . LEU A 1 104 ? 0.103 -2.935 2.963 1.00 86.88 104 LEU A C 1
ATOM 827 O O . LEU A 1 104 ? -0.239 -2.096 3.800 1.00 86.88 104 LEU A O 1
ATOM 831 N N . PRO A 1 105 ? -0.551 -4.103 2.841 1.00 82.31 105 PRO A N 1
ATOM 832 C CA . PRO A 1 105 ? -1.571 -4.501 3.797 1.00 82.31 105 PRO A CA 1
ATOM 833 C C . PRO A 1 105 ? -0.946 -4.645 5.176 1.00 82.31 105 PRO A C 1
ATOM 835 O O . PRO A 1 105 ? 0.180 -5.137 5.312 1.00 82.31 105 PRO A O 1
ATOM 838 N N . ALA A 1 106 ? -1.700 -4.245 6.199 1.00 75.94 106 ALA A N 1
ATOM 839 C CA . ALA 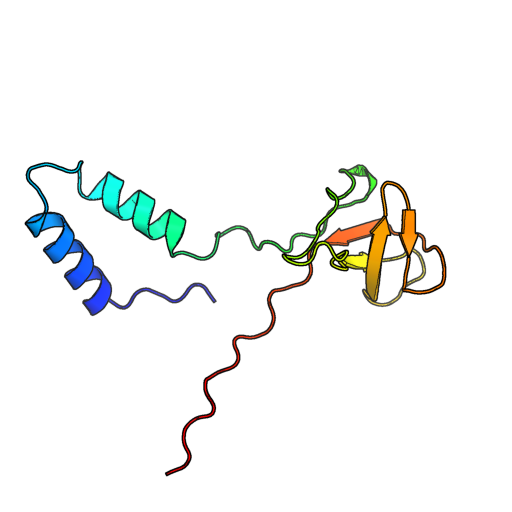A 1 106 ? -1.307 -4.510 7.571 1.00 75.94 106 ALA A CA 1
ATOM 840 C C . ALA A 1 106 ? -1.007 -6.016 7.722 1.00 75.94 106 ALA A C 1
ATOM 842 O O . ALA A 1 106 ? -1.778 -6.847 7.219 1.00 75.94 106 ALA A O 1
ATOM 843 N N . PRO A 1 107 ? 0.100 -6.391 8.389 1.00 73.94 107 PRO A N 1
ATOM 844 C CA . PRO A 1 107 ? 0.381 -7.786 8.677 1.00 73.94 107 PRO A CA 1
ATOM 845 C C . PRO A 1 107 ? -0.828 -8.442 9.355 1.00 73.94 107 PRO A C 1
ATOM 847 O O . PRO A 1 107 ? -1.529 -7.782 10.129 1.00 73.94 107 PRO A O 1
ATOM 850 N N . PRO A 1 108 ? -1.078 -9.742 9.126 1.00 74.88 108 PRO A N 1
ATOM 851 C CA . PRO A 1 108 ? -2.071 -10.462 9.906 1.00 74.88 108 PRO A CA 1
ATOM 852 C C . PRO A 1 108 ? -1.790 -10.260 11.397 1.00 74.88 108 PRO A C 1
ATOM 854 O O . PRO A 1 108 ? -0.639 -10.390 11.822 1.00 74.88 108 PRO A O 1
ATOM 857 N N . ASN A 1 109 ? -2.824 -9.955 12.188 1.00 65.94 109 ASN A N 1
ATOM 858 C CA . ASN A 1 109 ? -2.692 -9.834 13.639 1.00 65.94 109 ASN A CA 1
ATOM 859 C C . ASN A 1 109 ? -1.999 -11.096 14.177 1.00 65.94 109 ASN A C 1
ATOM 861 O O . ASN A 1 109 ? -2.564 -12.193 14.102 1.00 65.94 109 ASN A O 1
ATOM 865 N N . ARG A 1 110 ? -0.772 -10.961 14.702 1.00 47.78 110 ARG A N 1
ATOM 866 C CA . ARG A 1 110 ? -0.133 -12.043 15.455 1.00 47.78 110 ARG A CA 1
ATOM 867 C C . ARG A 1 110 ? -1.012 -12.255 16.679 1.00 47.78 110 ARG A C 1
ATOM 869 O O . ARG A 1 110 ? -1.024 -11.415 17.574 1.00 47.78 110 ARG A O 1
ATOM 876 N N . ARG A 1 111 ? -1.781 -13.346 16.717 1.00 43.78 111 ARG A N 1
ATOM 877 C CA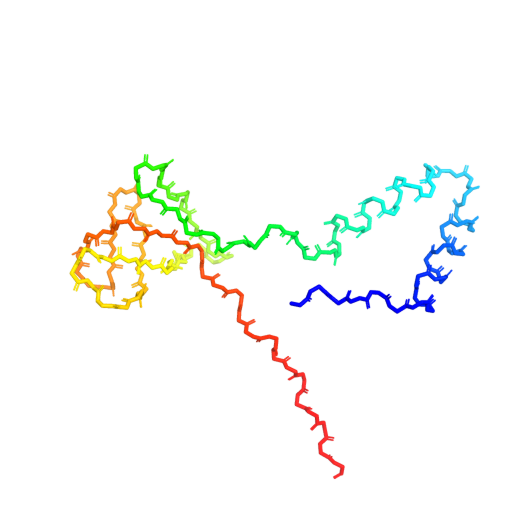 . ARG A 1 111 ? -2.378 -13.785 17.983 1.00 43.78 111 ARG A CA 1
ATOM 878 C C . ARG A 1 111 ? -1.216 -13.909 18.977 1.00 43.78 111 ARG A C 1
ATOM 880 O O . ARG A 1 111 ? -0.188 -14.471 18.580 1.00 43.78 111 ARG A O 1
ATOM 887 N N . PRO A 1 112 ? -1.327 -13.422 20.224 1.00 42.69 112 PRO A N 1
ATOM 888 C CA . PRO A 1 112 ? -0.471 -13.938 21.280 1.00 42.69 112 PRO A CA 1
ATOM 889 C C . PRO A 1 112 ? -0.564 -15.460 21.185 1.00 42.69 112 PRO A C 1
ATOM 891 O O . PRO A 1 112 ? -1.674 -15.989 21.088 1.00 42.69 112 PRO A O 1
ATOM 894 N N . SER A 1 113 ? 0.578 -16.142 21.075 1.00 46.88 113 SER A N 1
ATOM 895 C CA . SER A 1 113 ? 0.625 -17.601 21.070 1.00 46.88 113 SER A CA 1
ATOM 896 C C . SER A 1 113 ? -0.227 -18.084 22.233 1.00 46.88 113 SER A C 1
ATOM 898 O O . SER A 1 113 ? 0.053 -17.726 23.377 1.00 46.88 113 SER A O 1
ATOM 900 N N . GLU A 1 114 ? -1.307 -18.797 21.910 1.00 41.88 114 GLU A N 1
ATOM 901 C CA . GLU A 1 114 ? -2.194 -19.421 22.879 1.00 41.88 114 GLU A CA 1
ATOM 902 C C . GLU A 1 114 ? -1.286 -20.212 23.816 1.00 41.88 114 GLU A C 1
ATOM 904 O O . GLU A 1 114 ? -0.555 -21.100 23.370 1.00 41.88 114 GLU A O 1
ATOM 909 N N . VAL A 1 115 ? -1.197 -19.760 25.068 1.00 43.22 115 VAL A N 1
ATOM 910 C CA . VAL A 1 115 ? -0.353 -20.392 26.075 1.00 43.22 115 VAL A CA 1
ATOM 911 C C . VAL A 1 115 ? -0.852 -21.828 26.155 1.00 43.22 115 VAL A C 1
ATOM 913 O O . VAL A 1 115 ? -1.995 -22.060 26.544 1.00 43.22 115 VAL A O 1
ATOM 916 N N . ALA A 1 116 ? -0.039 -22.762 25.659 1.00 36.06 116 ALA A N 1
ATOM 917 C CA . ALA A 1 116 ? -0.363 -24.177 25.689 1.00 36.06 116 ALA A CA 1
ATOM 918 C C . ALA A 1 116 ? -0.609 -24.597 27.153 1.00 36.06 116 ALA A C 1
ATOM 920 O O . ALA A 1 116 ? 0.089 -24.081 28.032 1.00 36.06 116 ALA A O 1
ATOM 921 N N . PRO A 1 117 ? -1.611 -25.459 27.407 1.00 52.44 117 PRO A N 1
ATOM 922 C CA . PRO A 1 117 ? -2.019 -25.851 28.755 1.00 52.44 117 PRO A CA 1
ATOM 923 C C . PRO A 1 117 ? -0.921 -26.576 29.540 1.00 52.44 117 PRO A C 1
ATOM 925 O O . PRO A 1 117 ? -0.075 -27.251 28.907 1.00 52.44 117 PRO A O 1
#

Organism: Flavonifractor plautii (NCBI:txid292800)

Sequence (117 aa):
MGGAIDKQTMLGLIIDAKRTDSETGSFAEWLAEYLAEHMPTLTPPNEWRGVEEGLPEIYLDEEGNNIPFLVCGPDSKYPFRALFIGNSWFNGWDPVEVTHWMPLPAPPNRRPSEVAP

Secondary structure (DSSP, 8-state):
---PPPHHHHHHHHHHHHHSTTTS--HHHHHHHHHHHHSPPSS-S---EETTT-PPP--B-TTSPBPPEEEE-TT-SS-EEEEEETTEEESSSSEE--SEEEEPPPPP--PPP----